Protein AF-M3XIJ6-F1 (afdb_monomer_lite)

Sequence (53 aa):
MSDPLFTKQWYLINTGQADGTPGLDLNVAEAWELGYTGKGVTIAIMDDGRHYR

pLDDT: mean 85.46, std 9.92, range [45.12, 93.75]

Organism: Latimeria chalumnae (NCBI:txid7897)

Structure (mmCIF, N/CA/C/O backbone):
data_AF-M3XIJ6-F1
#
_entry.id   AF-M3XIJ6-F1
#
loop_
_atom_site.group_PDB
_atom_site.id
_atom_site.type_symbol
_atom_site.label_atom_id
_atom_site.label_alt_id
_atom_site.label_comp_id
_atom_site.label_asym_id
_atom_site.label_entity_id
_atom_site.label_seq_id
_atom_site.pdbx_PDB_ins_code
_atom_site.Cartn_x
_atom_site.Cartn_y
_atom_site.Cartn_z
_atom_site.occupancy
_atom_site.B_iso_or_equiv
_atom_site.auth_seq_id
_atom_site.auth_comp_id
_atom_site.auth_asym_id
_atom_site.auth_atom_id
_atom_site.pdbx_PDB_model_num
ATOM 1 N N . MET A 1 1 ? 0.005 -7.933 10.114 1.00 59.72 1 MET A N 1
ATOM 2 C CA . MET A 1 1 ? 1.078 -7.723 9.116 1.00 59.72 1 MET A CA 1
ATOM 3 C C . MET A 1 1 ? 2.173 -8.771 9.301 1.00 59.72 1 MET A C 1
ATOM 5 O O . MET A 1 1 ? 3.154 -8.510 9.979 1.00 59.72 1 MET A O 1
ATOM 9 N N . SER A 1 2 ? 1.992 -9.977 8.759 1.00 80.44 2 SER A N 1
ATOM 10 C CA . SER A 1 2 ? 3.002 -11.055 8.790 1.00 80.44 2 SER A CA 1
ATOM 11 C C . SER A 1 2 ? 3.419 -11.510 7.388 1.00 80.44 2 SER A C 1
ATOM 13 O O . SER A 1 2 ? 4.150 -12.486 7.257 1.00 80.44 2 SER A O 1
ATOM 15 N N . ASP A 1 3 ? 2.927 -10.834 6.344 1.00 84.69 3 ASP A N 1
ATOM 16 C CA . ASP A 1 3 ? 3.309 -11.103 4.961 1.00 84.69 3 ASP A CA 1
ATOM 17 C C . ASP A 1 3 ? 4.762 -10.627 4.743 1.00 84.69 3 ASP A C 1
ATOM 19 O O . ASP A 1 3 ? 5.032 -9.428 4.890 1.00 84.69 3 ASP A O 1
ATOM 23 N N . PRO A 1 4 ? 5.703 -11.530 4.398 1.00 89.31 4 PRO A N 1
ATOM 24 C CA . PRO A 1 4 ? 7.109 -11.185 4.183 1.00 89.31 4 PRO A CA 1
ATOM 25 C C . PRO A 1 4 ? 7.341 -10.156 3.069 1.00 89.31 4 PRO A C 1
ATOM 27 O O . PRO A 1 4 ? 8.389 -9.514 3.036 1.00 89.31 4 PRO A O 1
ATOM 30 N N . LEU A 1 5 ? 6.393 -10.011 2.139 1.00 89.81 5 LEU A N 1
ATOM 31 C CA . LEU A 1 5 ? 6.477 -9.093 1.005 1.00 89.81 5 LEU A CA 1
ATOM 32 C C . LEU A 1 5 ? 5.766 -7.763 1.258 1.00 89.81 5 LEU A C 1
ATOM 34 O O . LEU A 1 5 ? 5.857 -6.872 0.415 1.00 89.81 5 LEU A O 1
ATOM 38 N N . PHE A 1 6 ? 5.111 -7.591 2.408 1.00 86.38 6 PHE A N 1
ATOM 39 C CA . PHE A 1 6 ? 4.351 -6.382 2.723 1.00 86.38 6 PHE A CA 1
ATOM 40 C C . PHE A 1 6 ? 5.202 -5.108 2.629 1.00 86.38 6 PHE A C 1
ATOM 42 O O . PHE A 1 6 ? 4.758 -4.094 2.102 1.00 86.38 6 PHE A O 1
ATOM 49 N N . THR A 1 7 ? 6.469 -5.173 3.046 1.00 86.69 7 THR A N 1
ATOM 50 C CA . THR A 1 7 ? 7.407 -4.038 2.967 1.00 86.69 7 THR A CA 1
ATOM 51 C C . THR A 1 7 ? 7.653 -3.553 1.536 1.00 86.69 7 THR A C 1
ATOM 53 O O . THR A 1 7 ? 8.040 -2.405 1.335 1.00 86.69 7 THR A O 1
ATOM 56 N N . LYS A 1 8 ? 7.389 -4.392 0.527 1.00 88.50 8 LYS A N 1
ATOM 57 C CA . LYS A 1 8 ? 7.518 -4.050 -0.896 1.00 88.50 8 LYS A CA 1
ATOM 58 C C . LYS A 1 8 ? 6.232 -3.471 -1.499 1.00 88.50 8 LYS A C 1
ATOM 60 O O . LYS A 1 8 ? 6.266 -2.962 -2.616 1.00 88.50 8 LYS A O 1
ATOM 65 N N . GLN A 1 9 ? 5.101 -3.542 -0.796 1.00 89.06 9 GLN A N 1
ATOM 66 C CA . GLN A 1 9 ? 3.794 -3.088 -1.279 1.00 89.06 9 GLN A CA 1
ATOM 67 C C . GLN A 1 9 ? 3.609 -1.587 -1.006 1.00 89.06 9 GLN A C 1
ATOM 69 O O . GLN A 1 9 ? 2.811 -1.178 -0.165 1.00 89.06 9 GLN A O 1
ATOM 74 N N . TRP A 1 10 ? 4.359 -0.756 -1.737 1.00 89.56 10 TRP A N 1
ATOM 75 C CA . TRP A 1 10 ? 4.369 0.706 -1.570 1.00 89.56 10 TRP A CA 1
ATOM 76 C C . TRP A 1 10 ? 2.989 1.354 -1.689 1.00 89.56 10 TRP A C 1
ATOM 78 O O . TRP A 1 10 ? 2.721 2.336 -1.014 1.00 89.56 10 TRP A O 1
ATOM 88 N N . TYR A 1 11 ? 2.090 0.785 -2.493 1.00 87.06 11 TYR A N 1
ATOM 89 C CA . TYR A 1 11 ? 0.742 1.322 -2.688 1.00 87.06 11 TYR A CA 1
ATOM 90 C C . TYR A 1 11 ? -0.138 1.225 -1.429 1.00 87.06 11 TYR A C 1
ATOM 92 O O . TYR A 1 11 ? -1.146 1.921 -1.345 1.00 87.06 11 TYR A O 1
ATOM 100 N N . LEU A 1 12 ? 0.225 0.385 -0.453 1.00 89.12 12 LEU A N 1
ATOM 101 C CA . LEU A 1 12 ? -0.497 0.254 0.818 1.00 89.12 12 LEU A CA 1
ATOM 102 C C . LEU A 1 12 ? 0.090 1.165 1.896 1.00 89.12 12 LEU A C 1
ATOM 104 O O . LEU A 1 12 ? -0.663 1.853 2.578 1.00 89.12 12 LEU A O 1
ATOM 108 N N . ILE A 1 13 ? 1.418 1.139 2.047 1.00 89.31 13 ILE A N 1
ATOM 109 C CA . ILE A 1 13 ? 2.185 1.993 2.958 1.00 89.31 13 ILE A CA 1
ATOM 110 C C . ILE A 1 13 ? 3.496 2.358 2.256 1.00 89.31 13 ILE A C 1
ATOM 112 O O . ILE A 1 13 ? 4.367 1.504 2.045 1.00 89.31 13 ILE A O 1
ATOM 116 N N . ASN A 1 14 ? 3.650 3.628 1.899 1.00 88.38 14 ASN A N 1
ATOM 117 C CA . ASN A 1 14 ? 4.827 4.145 1.221 1.00 88.38 14 ASN A CA 1
ATOM 118 C C . ASN A 1 14 ? 5.753 4.828 2.228 1.00 88.38 14 ASN A C 1
ATOM 120 O O . ASN A 1 14 ? 5.531 5.960 2.658 1.00 88.38 14 ASN A O 1
ATOM 124 N N . THR A 1 15 ? 6.841 4.145 2.572 1.00 90.38 15 THR A N 1
ATOM 125 C CA . THR A 1 15 ? 7.911 4.676 3.426 1.00 90.38 15 THR A CA 1
ATOM 126 C C . THR A 1 15 ? 9.105 5.180 2.608 1.00 90.38 15 THR A C 1
ATOM 128 O O . THR A 1 15 ? 10.182 5.372 3.165 1.00 90.38 15 THR A O 1
ATOM 131 N N . GLY A 1 16 ? 8.957 5.342 1.288 1.00 88.19 16 GLY A N 1
ATOM 132 C CA . GLY A 1 16 ? 10.052 5.651 0.361 1.00 88.19 16 GLY A CA 1
ATOM 133 C C . GLY A 1 16 ? 10.890 4.430 -0.037 1.00 88.19 16 GLY A C 1
ATOM 134 O O . GLY A 1 16 ? 12.008 4.576 -0.516 1.00 88.19 16 GLY A O 1
ATOM 135 N N . GLN A 1 17 ? 10.373 3.212 0.150 1.00 86.25 17 GLN A N 1
ATOM 136 C CA . GLN A 1 17 ? 11.109 1.947 -0.011 1.00 86.25 17 GLN A CA 1
ATOM 137 C C . GLN A 1 17 ? 11.565 1.621 -1.447 1.00 86.25 17 GLN A C 1
ATOM 139 O O . GLN A 1 17 ? 12.293 0.651 -1.649 1.00 86.25 17 GLN A O 1
ATOM 144 N N . ALA A 1 18 ? 11.093 2.376 -2.437 1.00 87.00 18 ALA A N 1
ATOM 145 C CA . ALA A 1 18 ? 11.384 2.189 -3.858 1.00 87.00 18 ALA A CA 1
ATOM 146 C C . ALA A 1 18 ? 11.779 3.521 -4.521 1.00 87.00 18 ALA A C 1
ATOM 148 O O . ALA A 1 18 ? 11.319 3.822 -5.619 1.00 87.00 18 ALA A O 1
ATOM 149 N N . ASP A 1 19 ? 12.549 4.349 -3.805 1.00 88.38 19 ASP A N 1
ATOM 150 C CA . ASP A 1 19 ? 12.969 5.698 -4.226 1.00 88.38 19 ASP A CA 1
ATOM 151 C C . ASP A 1 19 ? 11.795 6.648 -4.550 1.00 88.38 19 ASP A C 1
ATOM 153 O O . ASP A 1 19 ? 11.932 7.640 -5.267 1.00 88.38 19 ASP A O 1
ATOM 157 N N . GLY A 1 20 ? 10.614 6.339 -4.010 1.00 85.06 20 GLY A N 1
ATOM 158 C CA . GLY A 1 20 ? 9.403 7.140 -4.138 1.00 85.06 20 GLY A CA 1
ATOM 159 C C . GLY A 1 20 ? 9.286 8.211 -3.055 1.00 85.06 20 GLY A C 1
ATOM 160 O O . GLY A 1 20 ? 10.010 8.214 -2.061 1.00 85.06 20 GLY A O 1
ATOM 161 N N . THR A 1 21 ? 8.324 9.116 -3.222 1.00 90.56 21 THR A N 1
ATOM 162 C CA . THR A 1 21 ? 7.976 10.104 -2.193 1.00 90.56 21 THR A CA 1
ATOM 163 C C . THR A 1 21 ? 7.197 9.426 -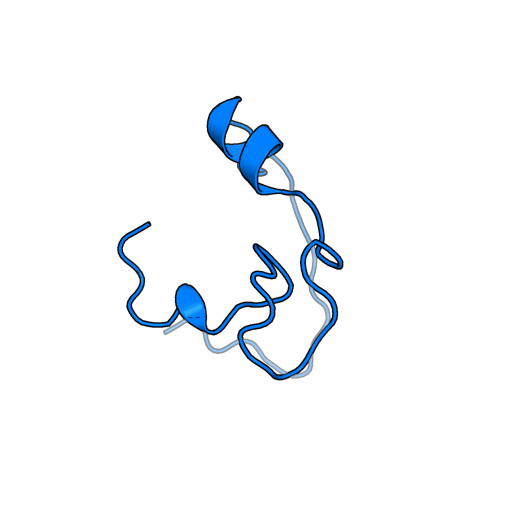1.059 1.00 90.56 21 THR A C 1
ATOM 165 O O . THR A 1 21 ? 6.125 8.881 -1.335 1.00 90.56 21 THR A O 1
ATOM 168 N N . PRO A 1 22 ? 7.683 9.450 0.199 1.00 89.19 22 PRO A N 1
ATOM 169 C CA . PRO A 1 22 ? 6.959 8.875 1.333 1.00 89.19 22 PRO A CA 1
ATOM 170 C C . PRO A 1 22 ? 5.554 9.471 1.498 1.00 89.19 22 PRO A C 1
ATOM 172 O O . PRO A 1 22 ? 5.354 10.662 1.259 1.00 89.19 22 PRO A O 1
ATOM 175 N N . GLY A 1 23 ? 4.590 8.648 1.916 1.00 87.19 23 GLY A N 1
ATOM 176 C CA . GLY A 1 23 ? 3.189 9.043 2.116 1.00 87.19 23 GLY A CA 1
ATOM 177 C C . GLY A 1 23 ? 2.358 9.191 0.836 1.00 87.19 23 GLY A C 1
ATOM 178 O O . GLY A 1 23 ? 1.167 9.479 0.913 1.00 87.19 23 GLY A O 1
ATOM 179 N N . LEU A 1 24 ? 2.949 8.983 -0.347 1.00 89.12 24 LEU A N 1
ATOM 180 C CA . LEU A 1 24 ? 2.198 8.840 -1.594 1.00 89.12 24 LEU A CA 1
ATOM 181 C C . LEU A 1 24 ? 1.743 7.377 -1.733 1.00 89.12 24 LEU A C 1
ATOM 183 O O . LEU A 1 24 ? 2.362 6.581 -2.442 1.00 89.12 24 LEU A O 1
ATOM 187 N N . ASP A 1 25 ? 0.690 7.026 -1.000 1.00 91.75 25 ASP A N 1
ATOM 188 C CA . ASP A 1 25 ? 0.036 5.713 -0.975 1.00 91.75 25 ASP A CA 1
ATOM 189 C C . ASP A 1 25 ? -1.495 5.858 -0.871 1.00 91.75 25 ASP A C 1
ATOM 191 O O . ASP A 1 25 ? -2.040 6.960 -0.939 1.00 91.75 25 ASP A O 1
ATOM 195 N N . LEU A 1 26 ? -2.215 4.737 -0.765 1.00 88.38 26 LEU A N 1
ATOM 196 C CA . LEU A 1 26 ? -3.676 4.728 -0.639 1.00 88.38 26 LEU A CA 1
ATOM 197 C C . LEU A 1 26 ? -4.180 5.122 0.765 1.00 88.38 26 LEU A C 1
ATOM 199 O O . LEU A 1 26 ? -5.392 5.182 0.966 1.00 88.38 26 LEU A O 1
ATOM 203 N N . ASN A 1 27 ? -3.284 5.345 1.733 1.00 89.00 27 ASN A N 1
ATOM 204 C CA . ASN A 1 27 ? -3.578 5.653 3.134 1.00 89.00 27 ASN A CA 1
ATOM 205 C C . ASN A 1 27 ? -4.607 4.701 3.786 1.00 89.00 27 ASN A C 1
ATOM 207 O O . ASN A 1 27 ? -5.490 5.102 4.542 1.00 89.00 27 ASN A O 1
ATOM 211 N N . VAL A 1 28 ? -4.519 3.406 3.467 1.00 88.81 28 VAL A N 1
ATOM 212 C CA . VAL A 1 28 ? -5.496 2.383 3.894 1.00 88.81 28 VAL A CA 1
ATOM 213 C C . VAL A 1 28 ? -5.259 1.853 5.308 1.00 88.81 28 VAL A C 1
ATOM 215 O O . VAL A 1 28 ? -6.132 1.186 5.862 1.00 88.81 28 VAL A O 1
ATOM 218 N N . ALA A 1 29 ? -4.100 2.147 5.904 1.00 88.19 29 ALA A N 1
ATOM 219 C CA . ALA A 1 29 ? -3.719 1.633 7.217 1.00 88.19 29 ALA A CA 1
ATOM 220 C C . ALA A 1 29 ? -4.717 2.041 8.315 1.00 88.19 29 ALA A C 1
ATOM 222 O O . ALA A 1 29 ? -5.140 1.196 9.098 1.00 88.19 29 ALA A O 1
ATOM 223 N N . GLU A 1 30 ? -5.170 3.299 8.321 1.00 89.31 30 GLU A N 1
ATOM 224 C CA . GLU A 1 30 ? -6.163 3.781 9.291 1.00 89.31 30 GLU A CA 1
ATOM 225 C C . GLU A 1 30 ? -7.503 3.041 9.155 1.00 89.31 30 GLU A C 1
ATOM 227 O O . GLU A 1 30 ? -8.112 2.654 10.151 1.00 89.31 30 GLU A O 1
ATOM 232 N N . ALA A 1 31 ? -7.945 2.764 7.923 1.00 88.50 31 ALA A N 1
ATOM 233 C CA . ALA A 1 31 ? -9.174 2.012 7.690 1.00 88.50 31 ALA A CA 1
ATOM 234 C C . ALA A 1 31 ? -9.086 0.582 8.256 1.00 88.50 31 ALA A C 1
ATOM 236 O O . ALA A 1 31 ? -10.067 0.074 8.803 1.00 88.50 31 ALA A O 1
ATOM 237 N N . TRP A 1 32 ? -7.916 -0.055 8.169 1.00 90.44 32 TRP A N 1
ATOM 238 C CA . TRP A 1 32 ? -7.687 -1.382 8.744 1.00 90.44 32 TRP A CA 1
ATOM 239 C C . TRP A 1 32 ? -7.633 -1.371 10.270 1.00 90.44 32 TRP A C 1
ATOM 241 O O . TRP A 1 32 ? -8.202 -2.275 10.881 1.00 90.44 32 TRP A O 1
ATOM 251 N N . GLU A 1 33 ? -7.030 -0.350 10.886 1.00 89.56 33 GLU A N 1
ATOM 252 C CA . GLU A 1 33 ? -7.054 -0.163 12.347 1.00 89.56 33 GLU A CA 1
ATOM 253 C C . GLU A 1 33 ? -8.487 0.042 12.869 1.00 89.56 33 GLU A C 1
ATOM 255 O O . GLU A 1 33 ? -8.851 -0.460 13.932 1.00 89.56 33 GLU A O 1
ATOM 260 N N . LEU A 1 34 ? -9.351 0.690 12.078 1.00 91.56 34 LEU A N 1
ATOM 261 C CA . LEU A 1 34 ? -10.792 0.802 12.346 1.00 91.56 34 LEU A CA 1
ATOM 262 C C . LEU A 1 34 ? -11.582 -0.491 12.043 1.00 91.56 34 LEU A C 1
ATOM 264 O O . LEU A 1 34 ? -12.791 -0.546 12.270 1.00 91.56 34 LEU A O 1
ATOM 268 N N . GLY A 1 35 ? -10.922 -1.539 11.540 1.00 90.88 35 GLY A N 1
ATOM 269 C CA . GLY A 1 35 ? -11.509 -2.852 11.262 1.00 90.88 35 GLY A CA 1
ATOM 270 C C . GLY A 1 35 ? -12.190 -2.989 9.895 1.00 90.88 35 GLY A C 1
ATOM 271 O O . GLY A 1 35 ? -12.799 -4.028 9.613 1.00 90.88 35 GLY A O 1
ATOM 272 N N . TYR A 1 36 ? -12.094 -1.987 9.017 1.00 91.56 36 TYR A N 1
ATOM 273 C CA . TYR A 1 36 ? -12.656 -2.063 7.670 1.00 91.56 36 TYR A CA 1
ATOM 274 C C . TYR A 1 36 ? -11.794 -2.950 6.777 1.00 91.56 36 TYR A C 1
ATOM 276 O O . TYR A 1 36 ? -10.658 -2.629 6.466 1.00 91.56 36 TYR A O 1
ATOM 284 N N . THR A 1 37 ? -12.349 -4.068 6.319 1.00 91.19 37 THR A N 1
ATOM 285 C CA . THR A 1 37 ? -11.609 -5.075 5.528 1.00 91.19 37 THR A CA 1
ATOM 286 C C . THR A 1 37 ? -12.224 -5.342 4.155 1.00 91.19 37 THR A C 1
ATOM 288 O O . THR A 1 37 ? -11.738 -6.189 3.414 1.00 91.19 37 THR A O 1
ATOM 291 N N . GLY A 1 38 ? -13.331 -4.672 3.820 1.00 88.81 38 GLY A N 1
ATOM 292 C CA . GLY A 1 38 ? -14.141 -4.996 2.640 1.00 88.81 38 GLY A CA 1
ATOM 293 C C . GLY A 1 38 ? -15.050 -6.220 2.819 1.00 88.81 38 GLY A C 1
ATOM 294 O O . GLY A 1 38 ? -15.732 -6.620 1.876 1.00 88.81 38 GLY A O 1
ATOM 295 N N . LYS A 1 39 ? -15.117 -6.818 4.020 1.00 92.06 39 LYS A N 1
ATOM 296 C CA . LYS A 1 39 ? -16.040 -7.923 4.322 1.00 92.06 39 LYS A CA 1
ATOM 297 C C . LYS A 1 39 ? -17.489 -7.524 4.009 1.00 92.06 39 LYS A C 1
ATOM 299 O O . LYS A 1 39 ? -17.993 -6.539 4.537 1.00 92.06 39 LYS A O 1
ATOM 304 N N . GLY A 1 40 ? -18.162 -8.326 3.183 1.00 93.06 40 GLY A N 1
ATOM 305 C CA . GLY A 1 40 ? -19.541 -8.080 2.740 1.00 93.06 40 GLY A CA 1
ATOM 306 C C . GLY A 1 40 ? -19.657 -7.310 1.420 1.00 93.06 40 GLY A C 1
ATOM 307 O O . GLY A 1 40 ? -20.756 -7.213 0.881 1.00 93.06 40 GLY A O 1
ATOM 308 N N . VAL A 1 41 ? -18.547 -6.819 0.862 1.00 93.62 41 VAL A N 1
ATOM 309 C CA . VAL A 1 41 ? -18.510 -6.192 -0.466 1.00 93.62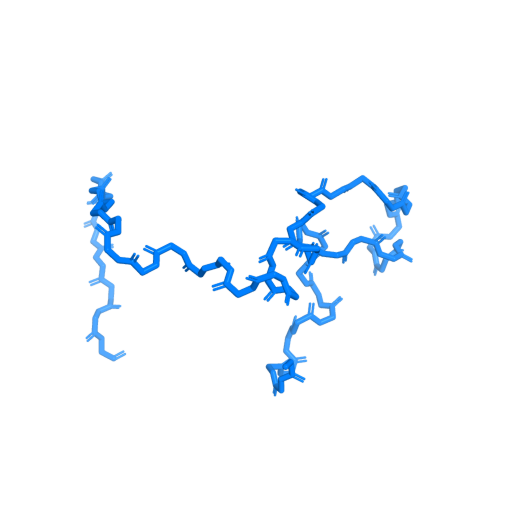 41 VAL A CA 1
ATOM 310 C C . VAL A 1 41 ? -18.242 -7.258 -1.530 1.00 93.62 41 VAL A C 1
ATOM 312 O O . VAL A 1 41 ? -17.321 -8.061 -1.400 1.00 93.62 41 VAL A O 1
ATOM 315 N N . THR A 1 42 ? -19.044 -7.266 -2.597 1.00 93.75 42 THR A N 1
ATOM 316 C CA . THR A 1 42 ? -18.829 -8.143 -3.760 1.00 93.75 42 THR A CA 1
ATOM 317 C C . THR A 1 42 ? -18.109 -7.371 -4.859 1.00 93.75 42 THR A C 1
ATOM 319 O O . THR A 1 42 ? -18.582 -6.319 -5.281 1.00 93.75 42 THR A O 1
ATOM 322 N N . ILE A 1 43 ? -16.983 -7.905 -5.339 1.00 90.12 43 ILE A N 1
ATOM 323 C CA . ILE A 1 43 ? -16.176 -7.315 -6.415 1.00 90.12 43 ILE A CA 1
ATOM 324 C C . ILE A 1 43 ? -16.130 -8.300 -7.587 1.00 90.12 43 ILE A C 1
ATOM 326 O O . ILE A 1 43 ? -15.762 -9.464 -7.418 1.00 90.12 43 ILE A O 1
ATOM 330 N N . ALA A 1 44 ? -16.496 -7.837 -8.783 1.00 90.00 44 ALA A N 1
ATOM 331 C CA . ALA A 1 44 ? -16.358 -8.600 -10.019 1.00 90.00 44 ALA A CA 1
ATOM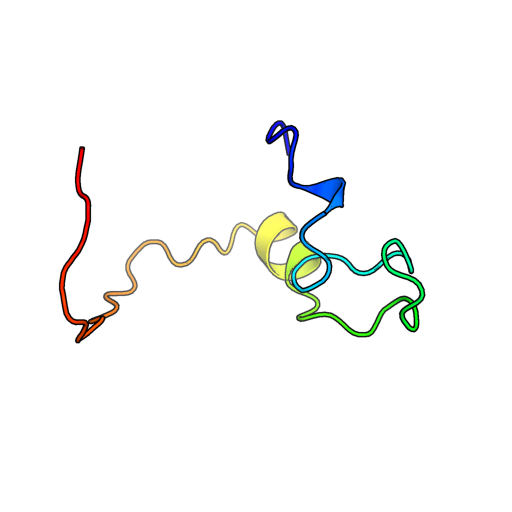 332 C C . ALA A 1 44 ? -15.074 -8.182 -10.747 1.00 90.00 44 ALA A C 1
ATOM 334 O O . ALA A 1 44 ? -14.896 -7.009 -11.060 1.00 90.00 44 ALA A O 1
ATOM 335 N N . ILE A 1 45 ? -14.198 -9.150 -11.031 1.00 86.75 45 ILE A N 1
ATOM 336 C CA . ILE A 1 45 ? -12.982 -8.957 -11.834 1.00 86.75 45 ILE A CA 1
ATOM 337 C C . ILE A 1 45 ? -13.177 -9.714 -13.152 1.00 86.75 45 ILE A C 1
ATOM 339 O O . ILE A 1 45 ? -13.299 -10.943 -13.149 1.00 86.75 45 ILE A O 1
ATOM 343 N N . MET A 1 46 ? -13.280 -8.989 -14.262 1.00 85.94 46 MET A N 1
ATOM 344 C CA . MET A 1 46 ? -13.360 -9.565 -15.604 1.00 85.94 46 MET A CA 1
ATOM 345 C C . MET A 1 46 ? -11.951 -9.564 -16.197 1.00 85.94 46 MET A C 1
ATOM 347 O O . MET A 1 46 ? -11.442 -8.503 -16.538 1.00 85.94 46 MET A O 1
ATOM 351 N N . ASP A 1 47 ? -11.334 -10.741 -16.254 1.00 85.56 47 ASP A N 1
ATOM 352 C CA . ASP A 1 47 ? -9.928 -10.945 -16.625 1.00 85.56 47 ASP A CA 1
ATOM 353 C C . ASP A 1 47 ? -9.785 -12.229 -17.465 1.00 85.56 47 ASP A C 1
ATOM 355 O O . ASP A 1 47 ? -10.744 -13.003 -17.568 1.00 85.56 47 ASP A O 1
ATOM 359 N N . ASP A 1 48 ? -8.618 -12.458 -18.062 1.00 85.19 48 ASP A N 1
ATOM 360 C CA . ASP A 1 48 ? -8.340 -13.581 -18.968 1.00 85.19 48 ASP A CA 1
ATOM 361 C C . ASP A 1 48 ? -8.253 -14.949 -18.262 1.00 85.19 48 ASP A C 1
ATOM 363 O O . ASP A 1 48 ? -8.400 -16.002 -18.888 1.00 85.19 48 ASP A O 1
ATOM 367 N N . GLY A 1 49 ? -8.109 -14.944 -16.940 1.00 69.12 49 GLY A N 1
ATOM 368 C CA . GLY A 1 49 ? -8.138 -16.130 -16.106 1.00 69.12 49 GLY A CA 1
ATOM 369 C C . GLY A 1 49 ? -7.769 -15.802 -14.666 1.00 69.12 49 GLY A C 1
ATOM 370 O O . GLY A 1 49 ? -7.048 -14.858 -14.373 1.00 69.12 49 GLY A O 1
ATOM 371 N N . ARG A 1 50 ? -8.272 -16.598 -13.722 1.00 62.00 50 ARG A N 1
ATOM 372 C CA . ARG A 1 50 ? -7.880 -16.504 -12.310 1.00 62.00 50 ARG A CA 1
ATOM 373 C C . ARG A 1 50 ? -7.222 -17.817 -11.923 1.00 62.00 50 ARG A C 1
ATOM 375 O O . ARG A 1 50 ? -7.825 -18.870 -12.119 1.00 62.00 50 ARG A O 1
ATOM 382 N N . HIS A 1 51 ? -6.029 -17.776 -11.339 1.00 61.62 51 HIS A N 1
ATOM 383 C CA . HIS A 1 51 ? -5.481 -18.942 -10.650 1.0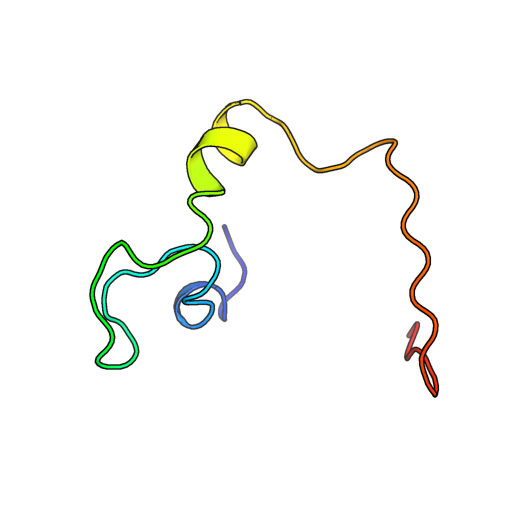0 61.62 51 HIS A CA 1
ATOM 384 C C . HIS A 1 51 ? -6.084 -19.011 -9.243 1.00 61.62 51 HIS A C 1
ATOM 386 O O . HIS A 1 51 ? -5.765 -18.203 -8.380 1.00 61.62 51 HIS A O 1
ATOM 392 N N . TYR A 1 52 ? -6.994 -19.962 -9.036 1.00 58.44 52 TYR A N 1
ATOM 393 C CA . TYR A 1 52 ? -7.710 -20.200 -7.774 1.00 58.44 52 TYR A CA 1
ATOM 394 C C . TYR A 1 52 ? -7.165 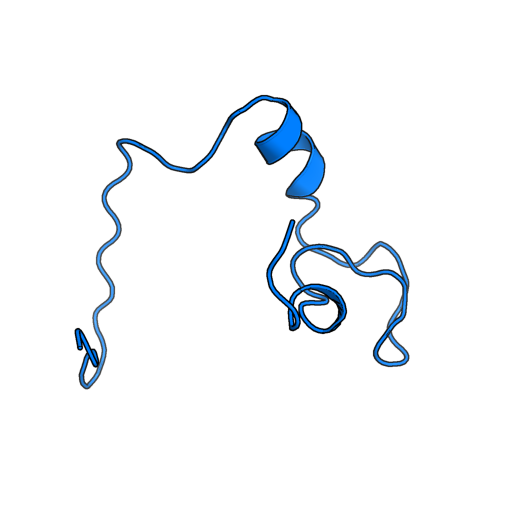-21.406 -6.991 1.00 58.44 52 TYR A C 1
ATOM 396 O O . TYR A 1 52 ? -7.919 -22.059 -6.272 1.00 58.44 52 TYR A O 1
ATOM 404 N N . ARG A 1 53 ? -5.883 -21.747 -7.163 1.00 45.12 53 ARG A N 1
ATOM 405 C CA . ARG A 1 53 ? -5.263 -22.869 -6.449 1.00 45.12 53 ARG A CA 1
ATOM 406 C C . ARG A 1 53 ? -4.420 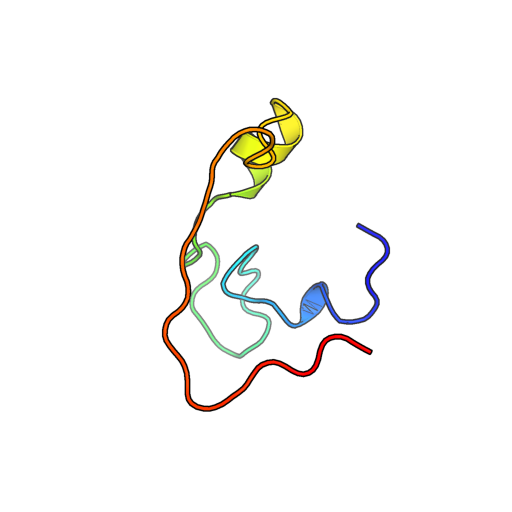-22.395 -5.280 1.00 45.12 53 ARG A C 1
ATOM 408 O O . ARG A 1 53 ? -3.671 -21.418 -5.483 1.00 45.12 53 ARG A O 1
#

Radius of gyration: 14.22 Å; chains: 1; bounding box: 32×33×31 Å

Secondary structure (DSSP, 8-state):
---TTGGG-TTTS-SSTTSPPTT-S---HHHHHTT---TT-------S-----

Foldseek 3Di:
DPPPCVLVPCQAFNPCSPVDDGPPHPPCVVVVVVVNDCPPPDDDDDDPDDDPD

InterPro domains:
  IPR036852 Peptidase S8/S53 domain superfamily [G3DSA:3.40.50.200] (1-53)
  IPR036852 Peptidase S8/S53 domain superfamily [SSF52743] (2-52)